Protein AF-A0A2D9P3D6-F1 (afdb_monomer_lite)

Foldseek 3Di:
DPPPVVVVVVVVVQVVDLLNVLLVQCLPPVRHLPNSQCCSCVVSVDDSVSSVVSSVVSNVVSVVVCVVCVVVVLVVQCVDPVSVVVSCVVVVD

Radius of gyration: 18.17 Å; chains: 1; bounding box: 36×40×41 Å

Sequence (93 aa):
MVDLNFLNSYISDLSSNPYLVPFIISMLPIVELRLAIPYGILVQKLEWHNVMLISSLGNYIAAILVFLFIKYIAEYFMKYKIFSLILNWIFKR

Structure (mmCIF, N/CA/C/O backbone):
data_AF-A0A2D9P3D6-F1
#
_entry.id   AF-A0A2D9P3D6-F1
#
loop_
_atom_site.group_PDB
_atom_site.id
_atom_site.type_symbol
_atom_site.label_atom_id
_atom_site.label_alt_id
_atom_site.label_comp_id
_atom_site.label_asym_id
_atom_site.label_entity_id
_atom_site.label_seq_id
_atom_site.pdbx_PDB_ins_code
_atom_site.Cartn_x
_atom_site.Cartn_y
_atom_site.Cartn_z
_atom_site.occupancy
_atom_site.B_iso_or_equiv
_atom_site.auth_seq_id
_atom_site.auth_comp_id
_atom_site.auth_asym_id
_atom_site.auth_atom_id
_atom_site.pdbx_PDB_model_num
ATOM 1 N N . MET A 1 1 ? -3.673 28.398 -8.819 1.00 49.53 1 MET A N 1
ATOM 2 C CA . MET A 1 1 ? -3.854 27.584 -10.037 1.00 49.53 1 MET A CA 1
ATOM 3 C C . MET A 1 1 ? -2.613 26.710 -10.113 1.00 49.53 1 MET A C 1
ATOM 5 O O . MET A 1 1 ? -1.535 27.273 -10.191 1.00 49.53 1 MET A O 1
ATOM 9 N N . VAL A 1 2 ? -2.717 25.399 -9.870 1.00 66.75 2 VAL A 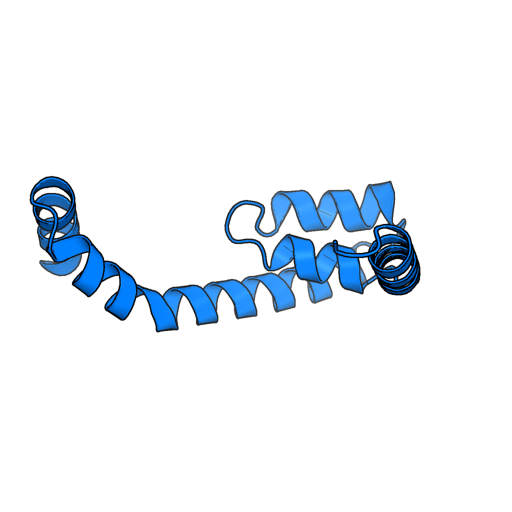N 1
ATOM 10 C CA . VAL A 1 2 ? -1.540 24.506 -9.889 1.00 66.75 2 VAL A CA 1
ATOM 11 C C . VAL A 1 2 ? -1.169 24.273 -11.350 1.00 66.75 2 VAL A C 1
ATOM 13 O O . VAL A 1 2 ? -2.022 23.835 -12.121 1.00 66.75 2 VAL A O 1
ATOM 16 N N . ASP A 1 3 ? 0.064 24.600 -11.734 1.00 66.88 3 ASP A N 1
ATOM 17 C CA . ASP A 1 3 ? 0.539 24.440 -13.106 1.00 66.88 3 ASP A CA 1
ATOM 18 C C . ASP A 1 3 ? 0.596 22.955 -13.477 1.00 66.88 3 ASP A C 1
ATOM 20 O O . ASP A 1 3 ? 1.465 22.204 -13.032 1.00 66.88 3 ASP A O 1
ATOM 24 N N . LEU A 1 4 ? -0.337 22.530 -14.331 1.00 72.44 4 LEU A N 1
ATOM 25 C CA . LEU A 1 4 ? -0.424 21.169 -14.878 1.00 72.44 4 LEU A CA 1
ATOM 26 C C . LEU A 1 4 ? 0.890 20.712 -15.537 1.00 72.44 4 LEU A C 1
ATOM 28 O O . LEU A 1 4 ? 1.206 19.525 -15.534 1.00 72.44 4 LEU A O 1
ATOM 32 N N . ASN A 1 5 ? 1.691 21.653 -16.038 1.00 74.94 5 ASN A N 1
ATOM 33 C CA . ASN A 1 5 ? 2.992 21.378 -16.645 1.00 74.94 5 ASN A CA 1
ATOM 34 C C . ASN A 1 5 ? 4.034 20.891 -15.626 1.00 74.94 5 ASN A C 1
ATOM 36 O O . ASN A 1 5 ? 4.847 20.036 -15.963 1.00 74.94 5 ASN A O 1
ATOM 40 N N . PHE A 1 6 ? 3.976 21.375 -14.381 1.00 73.69 6 PHE A N 1
ATOM 41 C CA . PHE A 1 6 ? 4.874 20.941 -13.307 1.00 73.69 6 PHE A CA 1
ATOM 42 C C . PHE A 1 6 ? 4.537 19.525 -12.821 1.00 73.69 6 PHE A C 1
ATOM 44 O O . PHE A 1 6 ? 5.423 18.715 -12.554 1.00 73.69 6 PHE A O 1
ATOM 51 N N . LEU A 1 7 ? 3.244 19.194 -12.753 1.00 69.25 7 LEU A N 1
ATOM 52 C CA . LEU A 1 7 ? 2.795 17.832 -12.451 1.00 69.25 7 LEU A CA 1
ATOM 53 C C . LEU A 1 7 ? 3.223 16.848 -13.545 1.00 69.25 7 LEU A C 1
ATOM 55 O O . LEU A 1 7 ? 3.704 15.762 -13.232 1.00 69.25 7 LEU A O 1
ATOM 59 N N . ASN A 1 8 ? 3.106 17.239 -14.815 1.00 72.25 8 ASN A N 1
ATOM 60 C CA . ASN A 1 8 ? 3.470 16.373 -15.934 1.00 72.25 8 ASN A CA 1
ATOM 61 C C . ASN A 1 8 ? 4.972 16.062 -15.984 1.00 72.25 8 ASN A C 1
ATOM 63 O O . ASN A 1 8 ? 5.326 14.917 -16.254 1.00 72.25 8 ASN A O 1
ATOM 67 N N . SER A 1 9 ? 5.846 17.025 -15.666 1.00 69.94 9 SER A N 1
ATOM 68 C CA . SER A 1 9 ? 7.291 16.770 -15.593 1.00 69.94 9 SER A CA 1
ATOM 69 C C . SER A 1 9 ? 7.660 15.844 -14.430 1.00 69.94 9 SER A C 1
ATOM 71 O O . SER A 1 9 ? 8.476 14.941 -14.581 1.00 69.94 9 SER A O 1
ATOM 73 N N . TYR A 1 10 ? 7.007 16.001 -13.274 1.00 70.19 10 TYR A N 1
ATOM 74 C CA . TYR A 1 10 ? 7.249 15.125 -12.123 1.00 70.19 10 TYR A CA 1
ATOM 75 C C . TYR A 1 10 ? 6.782 13.687 -12.386 1.00 70.19 10 TYR A C 1
ATOM 77 O O . TYR A 1 10 ? 7.439 12.725 -11.990 1.00 70.19 10 TYR A O 1
ATOM 85 N N . ILE A 1 11 ? 5.653 13.529 -13.082 1.00 66.44 11 ILE A N 1
ATOM 86 C CA . ILE A 1 11 ? 5.124 12.220 -13.472 1.00 66.44 11 ILE A CA 1
ATOM 87 C C . ILE A 1 11 ? 6.025 11.559 -14.523 1.00 66.44 11 ILE A C 1
ATOM 89 O O . ILE A 1 11 ? 6.256 10.353 -14.428 1.00 66.44 11 ILE A O 1
ATOM 93 N N . SER A 1 12 ? 6.575 12.307 -15.488 1.00 66.25 12 SER A N 1
ATOM 94 C CA . SER A 1 12 ? 7.522 11.746 -16.463 1.00 66.25 12 SER A CA 1
ATOM 95 C C . SER A 1 12 ? 8.832 11.301 -15.814 1.00 66.25 12 SER A C 1
ATOM 97 O O . SER A 1 12 ? 9.345 10.233 -16.148 1.00 66.25 12 SER A O 1
ATOM 99 N N . ASP A 1 13 ? 9.327 12.056 -14.833 1.00 69.00 13 ASP A N 1
ATOM 100 C CA . ASP A 1 13 ? 10.541 11.701 -14.094 1.00 69.00 13 ASP A CA 1
ATOM 101 C C . ASP A 1 13 ? 10.309 10.485 -13.189 1.00 69.00 13 ASP A C 1
ATOM 103 O O . ASP A 1 13 ? 11.149 9.589 -13.119 1.00 69.00 13 ASP A O 1
ATOM 107 N N . LEU A 1 14 ? 9.136 10.374 -12.562 1.00 65.00 14 LEU A N 1
ATOM 108 C CA . LEU A 1 14 ? 8.764 9.202 -11.766 1.00 65.00 14 LEU A CA 1
ATOM 109 C C . LEU A 1 14 ? 8.544 7.953 -12.641 1.00 65.00 14 LEU A C 1
ATOM 111 O O . LEU A 1 14 ? 8.928 6.848 -12.259 1.00 65.00 14 LEU A O 1
ATOM 115 N N . SER A 1 15 ? 7.971 8.137 -13.834 1.00 63.84 15 SER A N 1
ATOM 116 C CA . SER A 1 15 ? 7.794 7.101 -14.860 1.00 63.84 15 SER A CA 1
ATOM 117 C C . SER A 1 15 ? 9.118 6.597 -15.441 1.00 63.84 15 SER A C 1
ATOM 119 O O . SER A 1 15 ? 9.142 5.509 -16.016 1.00 63.84 15 SER A O 1
ATOM 121 N N . SER A 1 16 ? 10.198 7.373 -15.341 1.00 69.12 16 SER A N 1
ATOM 122 C CA . SER A 1 16 ? 11.501 7.006 -15.906 1.00 69.12 16 SER A CA 1
ATOM 123 C C . SER A 1 16 ? 12.158 5.827 -15.177 1.00 69.12 16 SER A C 1
ATOM 125 O O . SER A 1 16 ? 12.962 5.109 -15.771 1.00 69.12 16 SER A O 1
ATOM 127 N N . ASN A 1 17 ? 11.793 5.588 -13.909 1.00 70.06 17 ASN A N 1
ATOM 128 C CA . ASN A 1 17 ? 12.317 4.478 -13.124 1.00 70.06 17 ASN A CA 1
ATOM 129 C C . ASN A 1 17 ? 11.318 3.305 -13.102 1.00 70.06 17 ASN A C 1
ATOM 131 O O . ASN A 1 17 ? 10.295 3.372 -12.408 1.00 70.06 17 ASN A O 1
ATOM 135 N N . PRO A 1 18 ? 11.617 2.199 -13.805 1.00 70.06 18 PRO A N 1
ATOM 136 C CA . PRO A 1 18 ? 10.659 1.120 -14.021 1.00 70.06 18 PRO A CA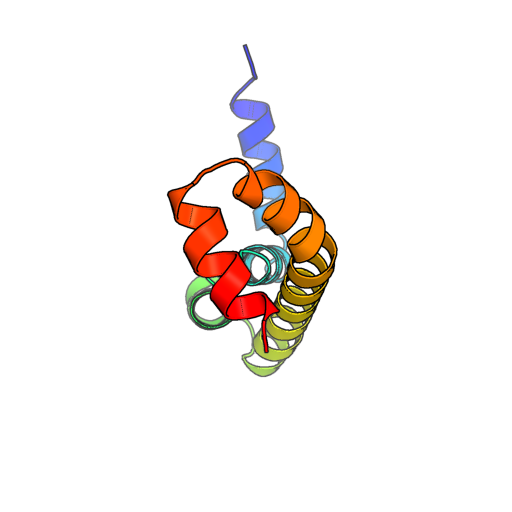 1
ATOM 137 C C . PRO A 1 18 ? 10.272 0.371 -12.737 1.00 70.06 18 PRO A C 1
ATOM 139 O O . PRO A 1 18 ? 9.246 -0.307 -12.698 1.00 70.06 18 PRO A O 1
ATOM 142 N N . TYR A 1 19 ? 11.055 0.516 -11.666 1.00 72.38 19 TYR A N 1
ATOM 143 C CA . TYR A 1 19 ? 10.845 -0.164 -10.387 1.00 72.38 19 TYR A CA 1
ATOM 144 C C . TYR A 1 19 ? 9.969 0.614 -9.399 1.00 72.38 19 TYR A C 1
ATOM 146 O O . TYR A 1 19 ? 9.356 0.014 -8.515 1.00 72.38 19 TYR A O 1
ATOM 154 N N . LEU A 1 20 ? 9.879 1.938 -9.547 1.00 74.19 20 LEU A N 1
ATOM 155 C CA . LEU A 1 20 ? 9.138 2.806 -8.626 1.00 74.19 20 LEU A CA 1
ATOM 156 C C . LEU A 1 20 ? 7.625 2.668 -8.799 1.00 74.19 20 LEU A C 1
ATOM 158 O O . LEU A 1 20 ? 6.882 2.655 -7.820 1.00 74.19 20 LEU A O 1
ATOM 162 N N . VAL A 1 21 ? 7.163 2.510 -10.039 1.00 73.94 21 VAL A N 1
ATOM 163 C CA . VAL A 1 21 ? 5.729 2.422 -10.329 1.00 73.94 21 VAL A CA 1
ATOM 164 C C . VAL A 1 21 ? 5.101 1.134 -9.764 1.00 73.94 21 VAL A C 1
ATOM 166 O O . VAL A 1 21 ? 4.104 1.245 -9.051 1.00 73.94 21 VAL A O 1
ATOM 169 N N . PRO A 1 22 ? 5.669 -0.074 -9.970 1.00 68.44 22 PRO A N 1
ATOM 170 C CA . PRO A 1 22 ? 5.157 -1.293 -9.337 1.00 68.44 22 PRO A CA 1
ATOM 171 C C . PRO A 1 22 ? 5.191 -1.237 -7.805 1.00 68.44 22 PRO A C 1
ATOM 173 O O . PRO A 1 22 ? 4.267 -1.728 -7.166 1.00 68.44 22 PRO A O 1
ATOM 176 N N . PHE A 1 23 ? 6.217 -0.608 -7.221 1.00 70.75 23 PHE A N 1
ATOM 177 C CA . PHE A 1 23 ? 6.352 -0.441 -5.772 1.00 70.75 23 PHE A CA 1
ATOM 178 C C . PHE A 1 23 ? 5.248 0.445 -5.174 1.00 70.75 23 PHE A C 1
ATOM 180 O O . PHE A 1 23 ? 4.644 0.094 -4.166 1.00 70.75 23 PHE A O 1
ATOM 187 N N . ILE A 1 24 ? 4.932 1.574 -5.815 1.00 72.19 24 ILE A N 1
ATOM 188 C CA . ILE A 1 24 ? 3.846 2.461 -5.367 1.00 72.19 24 ILE A CA 1
ATOM 189 C C . ILE A 1 24 ? 2.482 1.785 -5.556 1.00 72.19 24 ILE A C 1
ATOM 191 O O . ILE A 1 24 ? 1.612 1.896 -4.694 1.00 72.19 24 ILE A O 1
ATOM 195 N N . ILE A 1 25 ? 2.295 1.048 -6.657 1.00 69.38 25 ILE A N 1
ATOM 196 C CA . ILE A 1 25 ? 1.066 0.278 -6.898 1.00 69.38 25 ILE A CA 1
ATOM 197 C C . ILE A 1 25 ? 0.896 -0.819 -5.842 1.00 69.38 25 ILE A C 1
ATOM 199 O O . ILE A 1 25 ? -0.216 -1.002 -5.352 1.00 69.38 25 ILE A O 1
ATOM 203 N N . SER A 1 26 ? 1.971 -1.511 -5.451 1.00 66.81 26 SER A N 1
ATOM 204 C CA . SER A 1 26 ? 1.893 -2.544 -4.412 1.00 66.81 26 SER A CA 1
ATOM 205 C C . SER A 1 26 ? 1.696 -1.984 -3.006 1.00 66.81 26 SER A C 1
ATOM 207 O O . SER A 1 26 ? 1.211 -2.691 -2.126 1.00 66.81 26 SER A O 1
ATOM 209 N N . MET A 1 27 ? 2.027 -0.709 -2.794 1.00 70.69 27 MET A N 1
ATOM 210 C CA . MET A 1 27 ? 1.721 0.002 -1.557 1.00 70.69 27 MET A CA 1
ATOM 211 C C . MET A 1 27 ? 0.250 0.420 -1.437 1.00 70.69 27 MET A C 1
ATOM 213 O O . MET A 1 27 ? -0.195 0.753 -0.336 1.00 70.69 27 MET A O 1
ATOM 217 N N . LEU A 1 28 ? -0.521 0.425 -2.532 1.00 74.00 28 LEU A N 1
ATOM 218 C CA . LEU A 1 28 ? -1.945 0.737 -2.460 1.00 74.00 28 LEU A CA 1
ATOM 219 C C . LEU A 1 28 ? -2.715 -0.452 -1.856 1.00 74.00 28 LEU A C 1
ATOM 221 O O . LEU A 1 28 ? -2.763 -1.526 -2.462 1.00 74.00 28 LEU A O 1
ATOM 225 N N . PRO A 1 29 ? -3.430 -0.251 -0.733 1.00 60.12 29 PRO A N 1
ATOM 226 C CA . PRO A 1 29 ? -4.101 -1.336 -0.010 1.00 60.12 29 PRO A CA 1
ATOM 227 C C . PRO A 1 29 ? -5.266 -1.967 -0.791 1.00 60.12 29 PRO A C 1
ATOM 229 O O . PRO A 1 29 ? -5.794 -2.997 -0.400 1.00 60.12 29 PRO A O 1
ATOM 232 N N . ILE A 1 30 ? -5.697 -1.340 -1.888 1.00 61.16 30 ILE A N 1
ATOM 233 C CA . ILE A 1 30 ? -6.815 -1.801 -2.724 1.00 61.16 30 ILE A CA 1
ATOM 234 C C . ILE A 1 30 ? -6.327 -2.772 -3.807 1.00 61.16 30 ILE A C 1
ATOM 236 O O . ILE A 1 30 ? -7.083 -3.603 -4.303 1.00 61.16 30 ILE A O 1
ATOM 240 N N . VAL A 1 31 ? -5.063 -2.637 -4.205 1.00 64.88 31 VAL A N 1
ATOM 241 C CA . VAL A 1 31 ? -4.527 -3.221 -5.435 1.00 64.88 31 VAL A CA 1
ATOM 242 C C . VAL A 1 31 ? -3.465 -4.302 -5.134 1.00 64.88 31 VAL A C 1
ATOM 244 O O . VAL A 1 31 ? -3.195 -5.162 -5.983 1.00 64.88 31 VAL A O 1
ATOM 247 N N . GLU A 1 32 ? -2.963 -4.300 -3.888 1.00 66.56 32 GLU A N 1
ATOM 248 C CA . GLU A 1 32 ? -2.035 -5.237 -3.235 1.00 66.56 32 GLU A CA 1
ATOM 249 C C . GLU A 1 32 ? -0.980 -5.809 -4.200 1.00 66.56 32 GLU A C 1
ATOM 251 O O . GLU A 1 32 ? -0.308 -5.089 -4.929 1.00 66.56 32 GLU A O 1
ATOM 256 N N . LEU A 1 33 ? -0.783 -7.121 -4.231 1.00 67.19 33 LEU A N 1
ATOM 257 C CA . LEU A 1 33 ? 0.275 -7.742 -5.027 1.00 67.19 33 LEU A CA 1
ATOM 258 C C . LEU A 1 33 ? -0.186 -8.100 -6.446 1.00 67.19 33 LEU A C 1
ATOM 260 O O . LEU A 1 33 ? 0.609 -8.245 -7.375 1.00 67.19 33 LEU A O 1
ATOM 264 N N . ARG A 1 34 ? -1.502 -8.257 -6.605 1.00 77.81 34 ARG A N 1
ATOM 265 C CA . ARG A 1 34 ? -2.134 -8.885 -7.770 1.00 77.81 34 ARG A CA 1
ATOM 266 C C . ARG A 1 34 ? -2.088 -8.035 -9.021 1.00 77.81 34 ARG A C 1
ATOM 268 O O . ARG A 1 34 ? -2.159 -8.595 -10.104 1.00 77.81 34 ARG A O 1
ATOM 275 N N . LEU A 1 35 ? -1.998 -6.719 -8.874 1.00 79.75 35 LEU A N 1
ATOM 276 C CA . LEU A 1 35 ? -1.960 -5.776 -9.991 1.00 79.75 35 LEU A CA 1
ATOM 277 C C . LEU A 1 35 ? -0.549 -5.202 -10.173 1.00 79.75 35 LEU A C 1
ATOM 279 O O . LEU A 1 35 ? -0.137 -4.965 -11.303 1.00 79.75 35 LEU A O 1
ATOM 283 N N . ALA A 1 36 ? 0.236 -5.108 -9.094 1.00 77.25 36 ALA A N 1
ATOM 284 C CA . ALA A 1 36 ? 1.648 -4.735 -9.151 1.00 77.25 36 ALA A CA 1
ATOM 285 C C . ALA A 1 36 ? 2.495 -5.731 -9.966 1.00 77.25 36 ALA A C 1
ATOM 287 O O . ALA A 1 36 ? 3.291 -5.313 -10.805 1.00 77.25 36 ALA A O 1
ATOM 288 N N . ILE A 1 37 ? 2.278 -7.041 -9.786 1.00 79.75 37 ILE A N 1
ATOM 289 C CA . ILE A 1 37 ? 2.991 -8.088 -10.536 1.00 79.75 37 ILE A CA 1
ATOM 290 C C . ILE A 1 37 ? 2.697 -8.033 -12.049 1.00 79.75 37 ILE A C 1
ATOM 292 O O . ILE A 1 37 ? 3.648 -7.898 -12.823 1.00 79.75 37 ILE A O 1
ATOM 296 N N . PRO A 1 38 ? 1.434 -8.103 -12.522 1.00 79.62 38 PRO A N 1
ATOM 297 C CA . PRO A 1 38 ? 1.153 -8.033 -13.952 1.00 79.62 38 PRO A CA 1
ATOM 298 C C . PRO A 1 38 ? 1.528 -6.674 -14.539 1.00 79.62 38 PRO A C 1
ATOM 300 O O . PRO A 1 38 ? 1.970 -6.635 -15.679 1.00 79.62 38 PRO A O 1
ATOM 303 N N . TYR A 1 39 ? 1.438 -5.575 -13.783 1.00 81.50 39 TYR A N 1
ATOM 304 C CA . TYR A 1 39 ? 1.925 -4.275 -14.245 1.00 81.50 39 TYR A CA 1
ATOM 305 C C . TYR A 1 39 ? 3.452 -4.273 -14.437 1.00 81.50 39 TYR A C 1
ATOM 307 O O . TYR A 1 39 ? 3.949 -3.853 -15.482 1.00 81.50 39 TYR A O 1
ATOM 315 N N . GLY A 1 40 ? 4.211 -4.806 -13.475 1.00 80.19 40 GLY A N 1
ATOM 316 C CA . GLY A 1 40 ? 5.668 -4.915 -13.571 1.00 80.19 40 GLY A CA 1
ATOM 317 C C . GLY A 1 40 ? 6.140 -5.807 -14.726 1.00 80.19 40 GLY A C 1
ATOM 318 O O . GLY A 1 40 ? 7.122 -5.491 -15.393 1.00 80.19 40 GLY A O 1
ATOM 319 N N . ILE A 1 41 ? 5.417 -6.892 -15.009 1.00 81.56 41 ILE A N 1
ATOM 320 C CA . ILE A 1 41 ? 5.780 -7.836 -16.075 1.00 81.56 41 ILE A CA 1
ATOM 321 C C . ILE A 1 41 ? 5.298 -7.348 -17.450 1.00 81.56 41 ILE A C 1
ATOM 323 O O . ILE A 1 41 ? 6.075 -7.320 -18.400 1.00 81.56 41 ILE A O 1
ATOM 327 N N . LEU A 1 42 ? 4.027 -6.956 -17.582 1.00 82.69 42 LEU A N 1
ATOM 328 C CA . LEU A 1 42 ? 3.418 -6.641 -18.882 1.00 82.69 42 LEU A CA 1
ATOM 329 C C . LEU A 1 42 ? 3.724 -5.217 -19.354 1.00 82.69 42 LEU A C 1
ATOM 331 O O . LEU A 1 42 ? 3.908 -5.004 -20.550 1.00 82.69 42 LEU A O 1
ATOM 335 N N . VAL A 1 43 ? 3.774 -4.248 -18.435 1.00 81.00 43 VAL A N 1
ATOM 336 C CA . VAL A 1 43 ? 3.972 -2.829 -18.777 1.00 81.00 43 VAL A CA 1
ATOM 337 C C . VAL A 1 43 ? 5.447 -2.458 -18.688 1.00 81.00 43 VAL A C 1
ATOM 339 O O . VAL A 1 43 ? 6.003 -1.920 -19.641 1.00 81.00 43 VAL A O 1
ATOM 342 N N . GLN A 1 44 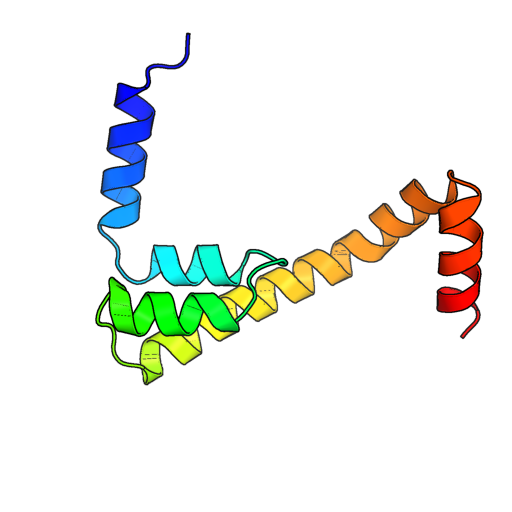? 6.093 -2.787 -17.568 1.00 76.19 44 GLN A N 1
ATOM 343 C CA . GLN A 1 44 ? 7.492 -2.417 -17.312 1.00 76.19 44 GLN A CA 1
ATOM 344 C C . GLN A 1 44 ? 8.506 -3.421 -17.896 1.00 76.19 44 GLN A C 1
ATOM 346 O O . GLN A 1 44 ? 9.701 -3.135 -17.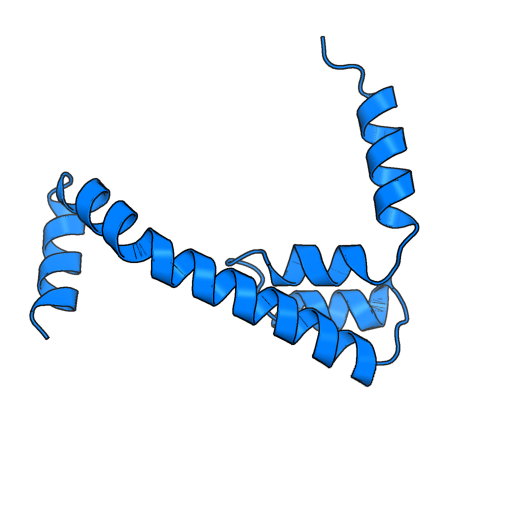908 1.00 76.19 44 GLN A O 1
ATOM 351 N N . LYS A 1 45 ? 8.049 -4.580 -18.406 1.00 79.94 45 LYS A N 1
ATOM 352 C CA . LYS A 1 45 ? 8.887 -5.655 -18.985 1.00 79.94 45 LYS A CA 1
ATOM 353 C C . LYS A 1 45 ? 10.046 -6.087 -18.080 1.00 79.94 45 LYS A C 1
ATOM 355 O O . LYS A 1 45 ? 11.119 -6.450 -18.556 1.00 79.94 45 LYS A O 1
ATOM 360 N N . LEU A 1 46 ? 9.836 -6.019 -16.771 1.00 79.19 46 LEU A N 1
ATOM 361 C CA . LEU A 1 46 ? 10.838 -6.386 -15.784 1.00 79.19 46 LEU A CA 1
ATOM 362 C C . LEU A 1 46 ? 10.851 -7.899 -15.559 1.00 79.19 46 LEU A C 1
ATOM 364 O O . LEU A 1 46 ? 9.817 -8.566 -15.620 1.00 79.19 46 LEU A O 1
ATOM 368 N N . GLU A 1 47 ? 12.030 -8.422 -15.225 1.00 85.44 47 GLU A N 1
ATOM 369 C CA . GLU A 1 47 ? 12.196 -9.812 -14.802 1.00 85.44 47 GLU A CA 1
ATOM 370 C C . GLU A 1 47 ? 11.300 -10.127 -13.600 1.00 85.44 47 GLU A C 1
ATOM 372 O O . GLU A 1 47 ? 11.305 -9.413 -12.588 1.00 85.44 47 GLU A O 1
ATOM 377 N N . TRP A 1 48 ? 10.551 -11.227 -13.690 1.00 80.81 48 TRP A N 1
ATOM 378 C CA . TRP A 1 48 ? 9.524 -11.583 -12.709 1.00 80.81 48 TRP A CA 1
ATOM 379 C C . TRP A 1 48 ? 10.084 -11.717 -11.287 1.00 80.81 48 TRP A C 1
ATOM 381 O O . TRP A 1 48 ? 9.423 -11.327 -10.325 1.00 80.81 48 TRP A O 1
ATOM 391 N N . HIS A 1 49 ? 11.323 -12.200 -11.150 1.00 83.88 49 HIS A N 1
ATOM 392 C CA . HIS A 1 49 ? 12.016 -12.332 -9.869 1.00 83.88 49 HIS A CA 1
ATOM 393 C C . HIS A 1 49 ? 12.175 -10.976 -9.164 1.00 83.88 49 HIS A C 1
ATOM 395 O O . HIS A 1 49 ? 11.891 -10.848 -7.973 1.00 83.88 49 HIS A O 1
ATOM 401 N N . ASN A 1 50 ? 12.574 -9.943 -9.914 1.00 80.75 50 ASN A N 1
ATOM 402 C CA . ASN A 1 50 ? 12.793 -8.601 -9.377 1.00 80.75 50 ASN A CA 1
ATOM 403 C C . ASN A 1 50 ? 11.461 -7.939 -9.015 1.00 80.75 50 ASN A C 1
ATOM 405 O O . ASN A 1 50 ? 11.332 -7.346 -7.943 1.00 80.75 50 ASN A O 1
ATOM 409 N N . VAL A 1 51 ? 10.448 -8.090 -9.874 1.00 84.06 51 VAL A N 1
ATOM 410 C CA . VAL A 1 51 ? 9.097 -7.563 -9.626 1.00 84.06 51 VAL A CA 1
ATOM 411 C C . VAL A 1 51 ? 8.487 -8.188 -8.374 1.00 84.06 51 VAL A C 1
ATOM 413 O O . VAL A 1 51 ? 7.888 -7.472 -7.574 1.00 84.06 51 VAL A O 1
ATOM 416 N N . MET A 1 52 ? 8.671 -9.494 -8.166 1.00 82.25 52 MET A N 1
ATOM 417 C CA . MET A 1 52 ? 8.182 -10.201 -6.981 1.00 82.25 52 MET A CA 1
ATOM 418 C C . MET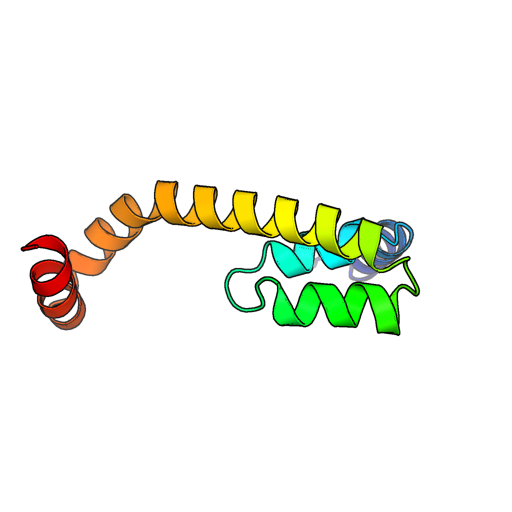 A 1 52 ? 8.810 -9.665 -5.694 1.00 82.25 52 MET A C 1
ATOM 420 O O . MET A 1 52 ? 8.083 -9.377 -4.742 1.00 82.25 52 MET A O 1
ATOM 424 N N . LEU A 1 53 ? 10.134 -9.484 -5.666 1.00 84.56 53 LEU A N 1
ATOM 425 C CA . LEU A 1 53 ? 10.835 -8.951 -4.494 1.00 84.56 53 LEU A CA 1
ATOM 426 C C . LEU A 1 53 ? 10.372 -7.529 -4.163 1.00 84.56 53 LEU A C 1
ATOM 428 O O . LEU A 1 53 ? 9.986 -7.249 -3.029 1.00 84.56 53 LEU A O 1
ATOM 432 N N . ILE A 1 54 ? 10.343 -6.647 -5.162 1.00 82.81 54 ILE A N 1
ATOM 433 C CA . ILE A 1 54 ? 9.994 -5.233 -4.979 1.00 82.81 54 ILE A CA 1
ATOM 434 C C . ILE A 1 54 ? 8.520 -5.071 -4.592 1.00 82.81 54 ILE A C 1
ATOM 436 O O . ILE A 1 54 ? 8.205 -4.347 -3.647 1.00 82.81 54 ILE A O 1
ATOM 440 N N . SER A 1 55 ? 7.618 -5.791 -5.265 1.00 82.44 55 SER A N 1
ATOM 441 C CA . SER A 1 55 ? 6.184 -5.737 -4.958 1.00 82.44 55 SER A CA 1
ATOM 442 C C . SER A 1 55 ? 5.905 -6.256 -3.549 1.00 82.44 55 SER A C 1
ATOM 444 O O . SER A 1 55 ? 5.126 -5.640 -2.823 1.00 82.44 55 SER A O 1
ATOM 446 N N . SER A 1 56 ? 6.576 -7.342 -3.138 1.00 83.00 56 SER A N 1
ATOM 447 C CA . SER A 1 56 ? 6.42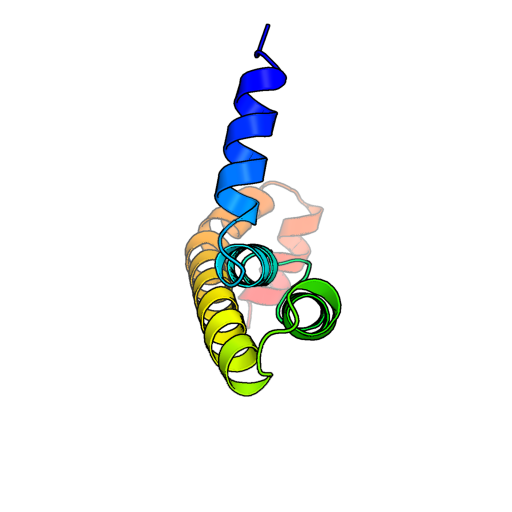3 -7.917 -1.796 1.00 83.00 56 SER A CA 1
ATOM 448 C C . SER A 1 56 ? 6.878 -6.942 -0.715 1.00 83.00 56 SER A C 1
ATOM 450 O O . SER A 1 56 ? 6.162 -6.749 0.263 1.00 83.00 56 SER A O 1
ATOM 452 N N . LEU A 1 57 ? 8.024 -6.277 -0.906 1.00 84.81 57 LEU A N 1
ATOM 453 C CA . LEU A 1 57 ? 8.509 -5.256 0.028 1.00 84.81 57 LEU A CA 1
ATOM 454 C C . LEU A 1 57 ? 7.520 -4.093 0.167 1.00 84.81 57 LEU A C 1
ATOM 456 O O . LEU A 1 57 ? 7.202 -3.704 1.289 1.00 84.81 57 LEU A O 1
ATOM 460 N N . GLY A 1 58 ? 6.986 -3.581 -0.947 1.00 78.69 58 GLY A N 1
ATOM 461 C CA . GLY A 1 58 ? 5.962 -2.531 -0.908 1.00 78.69 58 GLY A CA 1
ATOM 462 C C . GLY A 1 58 ? 4.690 -2.973 -0.174 1.00 78.69 58 GLY A C 1
ATOM 463 O O . GLY A 1 58 ? 4.174 -2.233 0.665 1.00 78.69 58 GLY A O 1
ATOM 464 N N . ASN A 1 59 ? 4.250 -4.216 -0.389 1.00 84.69 59 ASN A N 1
ATOM 465 C CA . ASN A 1 59 ? 3.074 -4.774 0.276 1.00 84.69 59 ASN A CA 1
ATOM 466 C C . ASN A 1 59 ? 3.274 -4.942 1.793 1.00 84.69 59 ASN A C 1
ATOM 468 O O . ASN A 1 59 ? 2.375 -4.632 2.572 1.00 84.69 59 ASN A O 1
ATOM 472 N N . TYR A 1 60 ? 4.457 -5.379 2.244 1.00 85.12 60 TYR A N 1
ATOM 473 C CA . TYR A 1 60 ? 4.755 -5.456 3.679 1.00 85.12 60 TYR A CA 1
ATOM 474 C C . TYR A 1 60 ? 4.742 -4.080 4.343 1.00 85.12 60 TYR A C 1
ATOM 476 O O . TYR A 1 60 ? 4.211 -3.939 5.443 1.00 85.12 60 TYR A O 1
ATOM 484 N N . ILE A 1 61 ? 5.280 -3.057 3.675 1.00 84.81 61 ILE A N 1
ATOM 485 C CA . ILE A 1 61 ? 5.254 -1.687 4.196 1.00 84.81 61 ILE A CA 1
ATOM 486 C C . ILE A 1 61 ? 3.808 -1.191 4.316 1.00 84.81 61 ILE A C 1
ATOM 488 O O . ILE A 1 61 ? 3.441 -0.635 5.352 1.00 84.81 61 ILE A O 1
ATOM 492 N N . ALA A 1 62 ? 2.966 -1.441 3.308 1.00 83.69 62 ALA A N 1
ATOM 493 C CA . ALA A 1 62 ? 1.545 -1.106 3.372 1.00 83.69 62 ALA A CA 1
ATOM 494 C C . ALA A 1 62 ? 0.831 -1.831 4.523 1.00 83.69 62 ALA A C 1
ATOM 496 O O . ALA A 1 62 ? 0.112 -1.195 5.291 1.00 83.69 62 ALA A O 1
ATOM 497 N N . ALA A 1 63 ? 1.080 -3.131 4.703 1.00 84.50 63 ALA A N 1
ATOM 498 C CA . ALA A 1 63 ? 0.503 -3.908 5.798 1.00 84.50 63 ALA A CA 1
ATOM 499 C C . ALA A 1 63 ? 0.915 -3.366 7.179 1.00 84.50 63 ALA A C 1
ATOM 501 O O . ALA A 1 63 ? 0.070 -3.229 8.065 1.00 84.50 63 ALA A O 1
ATOM 502 N N . ILE A 1 64 ? 2.191 -3.001 7.357 1.00 85.88 64 ILE A N 1
ATOM 503 C CA . ILE A 1 64 ? 2.698 -2.390 8.596 1.00 85.88 64 ILE A CA 1
ATOM 504 C C . ILE A 1 64 ? 2.013 -1.046 8.855 1.00 85.88 64 ILE A C 1
ATOM 506 O O . ILE A 1 64 ? 1.579 -0.791 9.979 1.00 85.88 64 ILE A O 1
ATOM 510 N N . LEU A 1 65 ? 1.872 -0.200 7.829 1.00 85.31 65 LEU A N 1
ATOM 511 C CA . LEU A 1 65 ? 1.164 1.076 7.947 1.00 85.31 65 LEU A CA 1
ATOM 512 C C . LEU A 1 65 ? -0.294 0.858 8.360 1.00 85.31 65 LEU A C 1
ATOM 514 O O . LEU A 1 65 ? -0.754 1.472 9.321 1.00 85.31 65 LEU A O 1
ATOM 518 N N . VAL A 1 66 ? -1.009 -0.056 7.699 1.00 85.38 66 VAL A N 1
ATOM 519 C CA . VAL A 1 66 ? -2.394 -0.385 8.060 1.00 85.38 66 VAL A CA 1
ATOM 520 C C . VAL A 1 66 ? -2.473 -0.851 9.509 1.00 85.38 66 VAL A C 1
ATOM 522 O O . VAL A 1 66 ? -3.299 -0.337 10.255 1.00 85.38 66 VAL A O 1
ATOM 525 N N . PHE A 1 67 ? -1.596 -1.759 9.941 1.00 85.88 67 PHE A N 1
ATOM 526 C CA . PHE A 1 67 ? -1.590 -2.258 11.316 1.00 85.88 67 PHE A CA 1
ATOM 527 C C . PHE A 1 67 ? -1.286 -1.159 12.345 1.00 85.88 67 PHE A C 1
ATOM 529 O O . PHE A 1 67 ? -1.878 -1.141 13.421 1.00 85.88 67 PHE A O 1
ATOM 536 N N . LEU A 1 68 ? -0.413 -0.206 12.015 1.00 87.19 68 LEU A N 1
ATOM 537 C CA . LEU A 1 68 ? -0.107 0.927 12.888 1.00 87.19 68 LEU A CA 1
ATOM 538 C C . LEU A 1 68 ? -1.312 1.870 13.041 1.00 87.19 68 LEU A C 1
ATOM 540 O O . LEU A 1 68 ? -1.598 2.350 14.139 1.00 87.19 68 LEU A O 1
ATOM 544 N N . PHE A 1 69 ? -2.041 2.118 11.952 1.00 86.31 69 PHE A N 1
ATOM 545 C CA . PHE A 1 69 ? -3.174 3.044 11.939 1.00 86.31 69 PHE A CA 1
ATOM 546 C C . PHE A 1 69 ? -4.520 2.395 12.278 1.00 86.31 69 PHE A C 1
ATOM 548 O O . PHE A 1 69 ? -5.461 3.119 12.606 1.00 86.31 69 PHE A O 1
ATOM 555 N N . ILE A 1 70 ? -4.630 1.060 12.272 1.00 85.25 70 ILE A N 1
ATOM 556 C CA . ILE A 1 70 ? -5.901 0.348 12.479 1.00 85.25 70 ILE A CA 1
ATOM 557 C C . ILE A 1 70 ? -6.567 0.737 13.798 1.00 85.25 70 ILE A C 1
ATOM 559 O O . ILE A 1 70 ? -7.780 0.912 13.833 1.00 85.25 70 ILE A O 1
ATOM 563 N N . LYS A 1 71 ? -5.786 0.935 14.868 1.00 83.38 71 LYS A N 1
ATOM 564 C CA . LYS A 1 71 ? -6.305 1.319 16.186 1.00 83.38 71 LYS A CA 1
ATOM 565 C C . LYS A 1 71 ? -6.910 2.722 16.158 1.00 83.38 71 LYS A C 1
ATOM 567 O O . LYS A 1 71 ? -8.045 2.903 16.583 1.00 83.38 71 LYS A O 1
ATOM 572 N N . TYR A 1 72 ? -6.183 3.691 15.605 1.00 85.62 72 TYR A N 1
ATOM 573 C CA . TYR A 1 72 ? -6.655 5.071 15.473 1.00 85.62 72 TYR A CA 1
ATOM 574 C C . TYR A 1 72 ? -7.904 5.162 14.594 1.00 85.62 72 TYR A C 1
ATOM 576 O O . TYR A 1 72 ? -8.865 5.853 14.932 1.00 85.62 72 TYR A O 1
ATOM 584 N N . ILE A 1 73 ? -7.906 4.426 13.481 1.00 84.12 73 ILE A N 1
ATOM 585 C CA . ILE A 1 73 ? -9.049 4.326 12.575 1.00 84.12 73 ILE A CA 1
ATOM 586 C C . ILE A 1 73 ? -10.230 3.691 13.318 1.00 84.12 73 ILE A C 1
ATOM 588 O O . ILE A 1 73 ? -11.311 4.270 13.349 1.00 84.12 73 ILE A O 1
ATOM 592 N N . ALA A 1 74 ? -10.038 2.555 13.986 1.00 82.25 74 ALA A N 1
ATOM 593 C CA . ALA A 1 74 ? -11.091 1.879 14.735 1.00 82.25 74 ALA A CA 1
ATOM 594 C C . ALA A 1 74 ? -11.708 2.778 15.818 1.00 82.25 74 ALA A C 1
ATOM 596 O O . ALA A 1 74 ? -12.928 2.907 15.875 1.00 82.25 74 ALA A O 1
ATOM 597 N N . GLU A 1 75 ? -10.893 3.459 16.627 1.00 83.81 75 GLU A N 1
ATOM 598 C CA . GLU A 1 75 ? -11.362 4.408 17.647 1.00 83.81 75 GLU A CA 1
ATOM 599 C C . GLU A 1 75 ? -12.140 5.584 17.034 1.00 83.81 75 GLU A C 1
ATOM 601 O O . GLU A 1 75 ? -13.146 6.033 17.591 1.00 83.81 75 GLU A O 1
ATOM 606 N N . TYR A 1 76 ? -11.732 6.062 15.856 1.00 84.94 76 TYR A N 1
ATOM 607 C CA . TYR A 1 76 ? -12.465 7.093 15.126 1.00 84.94 76 TYR A CA 1
ATOM 608 C C . TYR A 1 76 ? -13.826 6.586 14.620 1.00 84.94 76 TYR A C 1
ATOM 610 O O . TYR A 1 76 ? -14.843 7.264 14.786 1.00 84.94 76 TYR A O 1
ATOM 618 N N . PHE A 1 77 ? -13.865 5.380 14.049 1.00 81.75 77 PHE A N 1
ATOM 619 C CA . PHE A 1 77 ? -15.082 4.773 13.506 1.00 81.75 77 PHE A CA 1
ATOM 620 C C . PHE A 1 77 ? -16.050 4.269 14.586 1.00 81.75 77 PHE A C 1
ATOM 622 O O . PHE A 1 77 ? -17.255 4.221 14.341 1.00 81.75 77 PHE A O 1
ATOM 629 N N . MET A 1 78 ? -15.576 4.000 15.806 1.00 79.62 78 MET A N 1
ATOM 630 C CA . MET A 1 78 ? -16.411 3.666 16.970 1.00 79.62 78 MET A CA 1
ATOM 631 C C . MET A 1 78 ? -17.427 4.763 17.336 1.00 79.62 78 MET A C 1
ATOM 633 O O . MET A 1 78 ? -18.414 4.483 18.017 1.00 79.62 78 MET A O 1
ATOM 637 N N . LYS A 1 79 ? -17.243 5.999 16.851 1.00 83.62 79 LYS A N 1
ATOM 638 C CA . LYS A 1 79 ? -18.221 7.090 17.008 1.00 83.62 79 LYS A CA 1
ATOM 639 C C . LYS A 1 79 ? -19.524 6.837 16.242 1.00 83.62 79 LYS A C 1
ATOM 641 O O . LYS A 1 79 ? -20.565 7.376 16.610 1.00 83.62 79 LYS A O 1
ATOM 646 N N . TYR A 1 80 ? -19.492 6.012 15.196 1.00 87.00 80 TYR A N 1
ATOM 647 C CA . TYR A 1 80 ? -20.664 5.677 14.396 1.00 87.00 80 TYR A CA 1
ATOM 648 C C . TYR A 1 80 ? -21.286 4.366 14.879 1.00 87.00 80 TYR A C 1
ATOM 650 O O . TYR A 1 80 ? -20.639 3.322 14.900 1.00 87.00 80 TYR A O 1
ATOM 658 N N . LYS A 1 81 ? -22.581 4.404 15.208 1.00 78.25 81 LYS A N 1
ATOM 659 C CA . LYS A 1 81 ? -23.328 3.291 15.828 1.00 78.25 81 LYS A CA 1
ATOM 660 C C . LYS A 1 81 ? -23.306 1.982 15.017 1.00 78.25 81 LYS A C 1
ATOM 662 O O . LYS A 1 81 ? -23.370 0.901 15.588 1.00 78.25 81 LYS A O 1
ATOM 667 N N . ILE A 1 82 ? -23.218 2.088 13.690 1.00 81.81 82 ILE A N 1
ATOM 668 C CA . ILE A 1 82 ? -23.152 0.942 12.767 1.00 81.81 82 ILE A CA 1
ATOM 669 C C . ILE A 1 82 ? -21.776 0.271 12.845 1.00 81.81 82 ILE A C 1
ATOM 671 O O . ILE A 1 82 ? -21.677 -0.944 12.997 1.00 81.81 82 ILE A O 1
ATOM 675 N N . PHE A 1 83 ? -20.711 1.072 12.792 1.00 78.56 83 PHE A N 1
ATOM 676 C CA . PHE A 1 83 ? -19.339 0.578 12.844 1.00 78.56 83 PHE A CA 1
ATOM 677 C C . PHE A 1 83 ? -18.964 0.078 14.237 1.00 78.56 83 PHE A C 1
ATOM 679 O O . PHE A 1 83 ? -18.266 -0.925 14.345 1.00 78.56 83 PHE A O 1
ATOM 686 N N . SER A 1 84 ? -19.473 0.701 15.303 1.00 78.50 84 SER A N 1
ATOM 687 C CA . SER A 1 84 ? -19.192 0.254 16.668 1.00 78.50 84 SER A CA 1
ATOM 688 C C . SER A 1 84 ? -19.779 -1.120 16.988 1.00 78.50 84 SER A C 1
ATOM 690 O O . SER A 1 84 ? -19.186 -1.857 17.768 1.00 78.50 84 SER A O 1
ATOM 692 N N . LEU A 1 85 ? -20.889 -1.521 16.359 1.00 80.06 85 LEU A N 1
ATOM 693 C CA . LEU A 1 85 ? -21.446 -2.867 16.517 1.00 80.06 85 LEU A CA 1
ATOM 694 C C . LEU A 1 85 ? -20.522 -3.938 15.906 1.00 80.06 85 LEU A C 1
ATOM 696 O O . LEU A 1 85 ? -20.260 -4.966 16.528 1.00 80.06 85 LEU A O 1
ATOM 700 N N . ILE A 1 86 ? -20.000 -3.666 14.706 1.00 81.56 86 ILE A N 1
ATOM 701 C CA . ILE A 1 86 ? -19.105 -4.565 13.964 1.00 81.56 86 ILE A CA 1
ATOM 702 C C . ILE A 1 86 ? -17.736 -4.634 14.647 1.00 81.56 86 ILE A C 1
ATOM 704 O O . ILE A 1 86 ? -17.217 -5.720 14.890 1.00 81.56 86 ILE A O 1
ATOM 708 N N . LEU A 1 87 ? -17.166 -3.482 15.006 1.00 81.19 87 LEU A N 1
ATOM 709 C CA . LEU A 1 87 ? -15.864 -3.406 15.667 1.00 81.19 87 LEU A CA 1
ATOM 710 C C . LEU A 1 87 ? -15.902 -4.045 17.056 1.00 81.19 87 LEU A C 1
ATOM 712 O O . LEU A 1 87 ? -15.008 -4.817 17.379 1.00 81.19 87 LEU A O 1
ATOM 716 N N . ASN A 1 88 ? -16.951 -3.816 17.853 1.00 80.19 88 ASN A N 1
ATOM 717 C CA . ASN A 1 88 ? -17.094 -4.504 19.138 1.00 80.19 88 ASN A CA 1
ATOM 718 C C . ASN A 1 88 ? -17.223 -6.023 18.972 1.00 80.19 88 ASN A C 1
ATOM 720 O O . ASN A 1 88 ? -16.761 -6.753 19.837 1.00 80.19 88 ASN A O 1
ATOM 724 N N . TRP A 1 89 ? -17.821 -6.522 17.887 1.00 81.31 89 TRP A N 1
ATOM 725 C CA . TRP A 1 89 ? -17.830 -7.960 17.604 1.00 81.31 89 TRP A CA 1
ATOM 726 C C . TRP A 1 89 ? -16.430 -8.487 17.243 1.00 81.31 89 TRP A C 1
ATOM 728 O O . TRP A 1 89 ? -16.041 -9.545 17.729 1.00 81.31 89 TRP A O 1
ATOM 738 N N . ILE A 1 90 ? -15.654 -7.724 16.463 1.00 79.75 90 ILE A N 1
ATOM 739 C CA . ILE A 1 90 ? -14.277 -8.069 16.066 1.00 79.75 90 ILE A CA 1
ATOM 740 C C . ILE A 1 90 ? -13.313 -8.051 17.264 1.00 79.75 90 ILE A C 1
ATOM 742 O O . ILE A 1 90 ? -12.532 -8.983 17.419 1.00 79.75 90 ILE A O 1
ATOM 746 N N . PHE A 1 91 ? -13.369 -7.023 18.118 1.00 75.88 91 PHE A N 1
ATOM 747 C CA . PHE A 1 91 ? -12.449 -6.840 19.253 1.00 75.88 91 PHE A CA 1
ATOM 748 C C . PHE A 1 91 ? -12.840 -7.602 20.523 1.00 75.88 91 PHE A C 1
ATOM 750 O O . PHE A 1 91 ? -12.068 -7.636 21.475 1.00 75.88 91 PHE A O 1
ATOM 757 N N . LYS A 1 92 ? -14.039 -8.192 20.578 1.00 72.94 92 LYS A N 1
ATOM 758 C CA . LYS A 1 92 ? -14.466 -9.028 21.713 1.00 72.94 92 LYS A CA 1
ATOM 759 C C . LYS A 1 92 ? -13.867 -10.444 21.664 1.00 72.94 92 LYS A C 1
ATOM 761 O O . LYS A 1 92 ? -14.117 -11.229 22.576 1.00 72.94 92 LYS A O 1
ATOM 766 N N . ARG A 1 93 ? -13.107 -10.768 20.615 1.00 53.31 93 ARG A N 1
ATOM 767 C CA . ARG A 1 93 ? -12.341 -12.009 20.467 1.00 53.31 93 ARG A CA 1
ATOM 768 C C . ARG A 1 93 ? -10.894 -11.803 20.894 1.00 53.31 93 ARG A C 1
ATOM 770 O O . ARG A 1 93 ? -10.363 -12.746 21.516 1.00 53.31 93 ARG A O 1
#

Secondary structure (DSSP, 8-state):
---HHHHHHHHHHHHTSTTHHHHHHHHSTTTHHHHHHHIIIIIS---HHHHHHHHHHHHHHHHHHHHHHHHHHHHHHTTSHHHHHHHHHHHT-

pLDDT: mean 76.9, std 7.9, range [49.53, 87.19]